Protein AF-A0A3M1E699-F1 (afdb_monomer_lite)

Sequence (79 aa):
MKDIGFLRHLLRPLASRKVRVALATVLAAYAAEFGLNAGEELILTILGVGVALILGIAHEDAGKAARGAPLPEPLRERP

Structure (mmCIF, N/CA/C/O backbone):
data_AF-A0A3M1E699-F1
#
_entry.id   AF-A0A3M1E699-F1
#
loop_
_atom_site.group_PDB
_atom_site.id
_atom_site.type_symbol
_atom_site.label_atom_id
_atom_site.label_alt_id
_atom_site.label_comp_id
_atom_site.label_asym_id
_atom_site.label_entity_id
_atom_site.label_seq_id
_atom_site.pdbx_PDB_ins_code
_atom_site.Cartn_x
_atom_site.Cartn_y
_atom_site.Cartn_z
_atom_site.occupancy
_atom_site.B_iso_or_equiv
_atom_site.auth_seq_id
_atom_site.auth_comp_id
_atom_site.auth_asym_id
_atom_site.auth_atom_id
_atom_site.pdbx_PDB_model_num
ATOM 1 N N . MET A 1 1 ? -19.837 -7.333 -28.461 1.00 53.38 1 MET A N 1
ATOM 2 C CA . MET A 1 1 ? -18.407 -7.740 -28.440 1.00 53.38 1 MET A CA 1
ATOM 3 C C . MET A 1 1 ? -17.436 -6.542 -28.396 1.00 53.38 1 MET A C 1
ATOM 5 O O . MET A 1 1 ? -16.286 -6.686 -28.787 1.00 53.38 1 MET A O 1
ATOM 9 N N . LYS A 1 2 ? -17.863 -5.369 -27.887 1.00 61.41 2 LYS A N 1
ATOM 10 C CA . LYS A 1 2 ? -17.003 -4.196 -27.600 1.00 61.41 2 LYS A CA 1
ATOM 11 C C . LYS A 1 2 ? -16.527 -4.186 -26.133 1.00 61.41 2 LYS A C 1
ATOM 13 O O . LYS A 1 2 ? -15.488 -3.615 -25.819 1.00 61.41 2 LYS A O 1
ATOM 18 N N . ASP A 1 3 ? -17.247 -4.891 -25.264 1.00 66.69 3 ASP A N 1
ATOM 19 C CA . ASP A 1 3 ? -17.139 -4.808 -23.801 1.00 66.69 3 ASP A CA 1
ATOM 20 C C . ASP A 1 3 ? -15.878 -5.471 -23.234 1.00 66.69 3 ASP A C 1
ATOM 22 O O . ASP A 1 3 ? -15.261 -4.967 -22.298 1.00 66.69 3 ASP A O 1
ATOM 26 N N . ILE A 1 4 ? -15.427 -6.568 -23.849 1.00 74.06 4 ILE A N 1
ATOM 27 C CA . ILE A 1 4 ? -14.258 -7.334 -23.382 1.00 74.06 4 ILE A CA 1
ATOM 28 C C . ILE A 1 4 ? -12.967 -6.515 -23.537 1.00 74.06 4 ILE A C 1
ATOM 30 O O . ILE A 1 4 ? -12.084 -6.562 -22.678 1.00 74.06 4 ILE A O 1
ATOM 34 N N . GLY A 1 5 ? -12.862 -5.732 -24.617 1.00 76.94 5 GLY A N 1
ATOM 35 C CA . GLY A 1 5 ? -11.712 -4.860 -24.863 1.00 76.94 5 GLY A CA 1
ATOM 36 C C . GLY A 1 5 ? -11.610 -3.730 -23.838 1.00 76.94 5 GLY A C 1
ATOM 37 O O . GLY A 1 5 ? -10.520 -3.456 -23.335 1.00 76.94 5 GLY A O 1
ATOM 38 N N . PHE A 1 6 ? -12.748 -3.131 -23.477 1.00 83.00 6 PHE A N 1
ATOM 39 C CA . PHE A 1 6 ? -12.825 -2.078 -22.465 1.00 83.00 6 PHE A CA 1
ATOM 40 C C . PHE A 1 6 ? -12.502 -2.610 -21.062 1.00 83.00 6 PHE A C 1
ATOM 42 O O . PHE A 1 6 ? -11.651 -2.048 -20.373 1.00 83.00 6 PHE A O 1
ATOM 49 N N . LEU A 1 7 ? -13.081 -3.753 -20.675 1.00 82.88 7 LEU A N 1
ATOM 50 C CA . LEU A 1 7 ? -12.829 -4.382 -19.376 1.00 82.88 7 LEU A CA 1
ATOM 51 C C . LEU A 1 7 ? -11.350 -4.755 -19.196 1.00 82.88 7 LEU A C 1
ATOM 53 O O . LEU A 1 7 ? -10.752 -4.49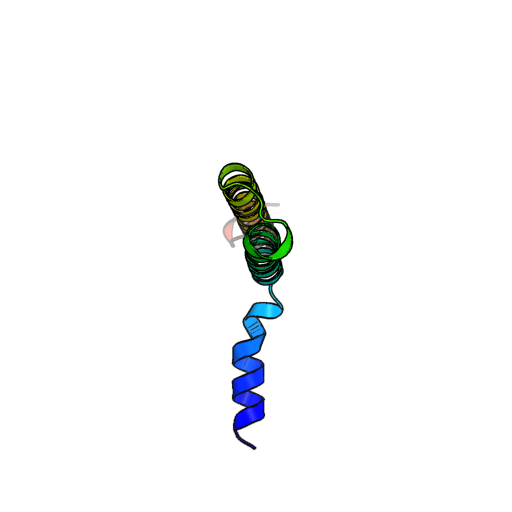2 -18.155 1.00 82.88 7 LEU A O 1
ATOM 57 N N . ARG A 1 8 ? -10.713 -5.302 -20.237 1.00 80.38 8 ARG A N 1
ATOM 58 C CA . ARG A 1 8 ? -9.283 -5.639 -20.199 1.00 80.38 8 ARG A CA 1
ATOM 59 C C . ARG A 1 8 ? -8.394 -4.401 -20.061 1.00 80.38 8 ARG A C 1
ATOM 61 O O . ARG A 1 8 ? -7.345 -4.474 -19.424 1.00 80.38 8 ARG A O 1
ATOM 68 N N . HIS A 1 9 ? -8.797 -3.272 -20.643 1.00 79.44 9 HIS A N 1
ATOM 69 C CA . HIS A 1 9 ? -8.074 -2.011 -20.501 1.00 79.44 9 HIS A CA 1
ATOM 70 C C . HIS A 1 9 ? -8.257 -1.400 -19.106 1.00 79.44 9 HIS A C 1
ATOM 72 O O . HIS A 1 9 ? -7.303 -0.868 -18.547 1.00 79.44 9 HIS A O 1
ATOM 78 N N . LEU A 1 10 ? -9.441 -1.551 -18.511 1.00 80.94 10 LEU A N 1
ATOM 79 C CA . LEU A 1 10 ? -9.729 -1.088 -17.154 1.00 80.94 10 LEU A CA 1
ATOM 80 C C . LEU A 1 10 ? -9.013 -1.919 -16.077 1.00 80.94 10 LEU A C 1
ATOM 82 O O . LEU A 1 10 ? -8.603 -1.375 -15.059 1.00 80.94 10 LEU A O 1
ATOM 86 N N . LEU A 1 11 ? -8.809 -3.221 -16.313 1.00 85.94 11 LEU A N 1
ATOM 87 C CA . LEU A 1 11 ? -8.095 -4.120 -15.395 1.00 85.94 11 LEU A CA 1
ATOM 88 C C . LEU A 1 11 ? -6.569 -4.124 -15.603 1.00 85.94 11 LEU A C 1
ATOM 90 O O . LEU A 1 11 ? -5.842 -4.657 -14.767 1.00 85.94 11 LEU A O 1
ATOM 94 N N . ARG A 1 12 ? -6.041 -3.515 -16.675 1.00 84.12 12 ARG A N 1
ATOM 95 C CA . ARG A 1 12 ? -4.584 -3.396 -16.910 1.00 84.12 12 ARG A CA 1
ATOM 96 C C . ARG A 1 12 ? -3.798 -2.842 -15.711 1.00 84.12 12 ARG A C 1
ATOM 98 O O . ARG A 1 12 ? -2.736 -3.397 -15.423 1.00 84.12 12 ARG A O 1
ATOM 105 N N . PRO A 1 13 ? -4.273 -1.807 -14.993 1.00 83.75 13 PRO A N 1
ATOM 106 C CA . PRO A 1 13 ? -3.589 -1.287 -13.813 1.00 83.75 13 PRO A CA 1
ATOM 107 C C . PRO A 1 13 ? -3.394 -2.338 -12.713 1.00 83.75 13 PRO A C 1
ATOM 109 O O . PRO A 1 13 ? -2.363 -2.316 -12.047 1.00 83.75 13 PRO A O 1
ATOM 112 N N . LEU A 1 14 ? -4.310 -3.306 -12.565 1.00 82.69 14 LEU A N 1
ATOM 113 C CA . LEU A 1 14 ? -4.216 -4.374 -11.556 1.00 82.69 14 LEU A CA 1
ATOM 114 C C . LEU A 1 14 ? -3.033 -5.322 -11.784 1.00 82.69 14 LEU A C 1
ATOM 116 O O . LEU A 1 14 ? -2.600 -5.999 -10.854 1.00 82.69 14 LEU A O 1
ATOM 120 N N . ALA A 1 15 ? -2.459 -5.366 -12.990 1.00 86.25 15 ALA A N 1
ATOM 121 C CA . ALA A 1 15 ? -1.223 -6.111 -13.219 1.00 86.25 15 ALA A CA 1
ATOM 122 C C . ALA A 1 15 ? -0.037 -5.494 -12.448 1.00 86.25 15 ALA A C 1
ATOM 124 O O . ALA A 1 15 ? 0.890 -6.199 -12.029 1.00 86.25 15 ALA A O 1
ATOM 125 N N . SER A 1 16 ? -0.081 -4.180 -12.207 1.00 89.50 16 SER A N 1
ATOM 126 C CA . SER A 1 16 ? 0.977 -3.440 -11.530 1.00 89.50 16 SER A CA 1
ATOM 127 C C . SER A 1 16 ? 1.068 -3.814 -10.050 1.00 89.50 16 SER A C 1
ATOM 129 O O . SER A 1 16 ? 0.073 -3.833 -9.325 1.00 89.50 16 SER A O 1
ATOM 131 N N . ARG A 1 17 ? 2.286 -4.105 -9.577 1.00 91.75 17 ARG A N 1
ATOM 132 C CA . ARG A 1 17 ? 2.536 -4.510 -8.185 1.00 91.75 17 ARG A CA 1
ATOM 133 C C . ARG A 1 17 ? 2.124 -3.415 -7.198 1.00 91.75 17 ARG A C 1
ATOM 135 O O . ARG A 1 17 ? 1.405 -3.704 -6.251 1.00 91.7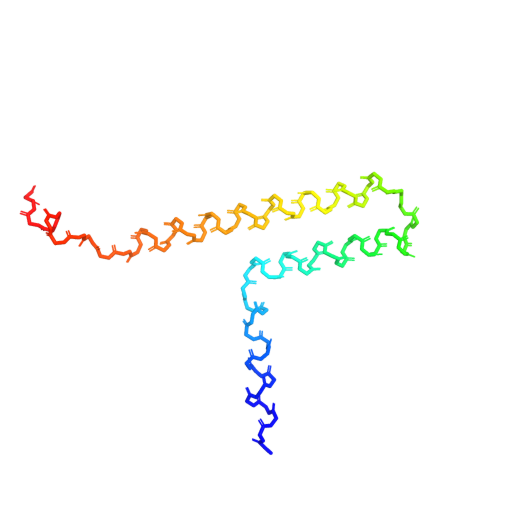5 17 ARG A O 1
ATOM 142 N N . LYS A 1 18 ? 2.495 -2.161 -7.474 1.00 93.75 18 LYS A N 1
ATOM 143 C CA . LYS A 1 18 ? 2.120 -0.991 -6.662 1.00 93.75 18 LYS A CA 1
ATOM 144 C C . LYS A 1 18 ? 0.607 -0.796 -6.546 1.00 93.75 18 LYS A C 1
ATOM 146 O O . LYS A 1 18 ? 0.120 -0.488 -5.468 1.00 93.75 18 LYS A O 1
ATOM 151 N N . VAL A 1 19 ? -0.144 -1.051 -7.621 1.00 94.38 19 VAL A N 1
ATOM 152 C CA . VAL A 1 19 ? -1.613 -0.942 -7.609 1.00 94.38 19 VAL A CA 1
ATOM 153 C C . VAL A 1 19 ? -2.230 -2.037 -6.741 1.00 94.38 19 VAL A C 1
ATOM 155 O O . VAL A 1 19 ? -3.118 -1.753 -5.945 1.00 94.38 19 VAL A O 1
ATOM 158 N N . ARG A 1 20 ? -1.733 -3.277 -6.834 1.00 95.75 20 ARG A N 1
ATOM 159 C CA . ARG A 1 20 ? -2.197 -4.372 -5.967 1.00 95.75 20 ARG A CA 1
ATOM 160 C C . ARG A 1 20 ? -1.921 -4.105 -4.493 1.00 95.75 20 ARG A C 1
ATOM 162 O O . ARG A 1 20 ? -2.790 -4.370 -3.673 1.00 95.75 20 ARG A O 1
ATOM 169 N N . VAL A 1 21 ? -0.749 -3.559 -4.166 1.00 96.88 21 VAL A N 1
ATOM 170 C CA . VAL A 1 21 ? -0.419 -3.181 -2.784 1.00 96.88 21 VAL A CA 1
ATOM 171 C C . VAL A 1 21 ? -1.316 -2.042 -2.306 1.00 96.88 21 VAL A C 1
ATOM 173 O O . VAL A 1 21 ? -1.883 -2.160 -1.230 1.00 96.88 21 VAL A O 1
ATOM 176 N N . ALA A 1 22 ? -1.541 -1.007 -3.122 1.00 97.12 22 ALA A N 1
ATOM 177 C CA . ALA A 1 22 ? -2.461 0.079 -2.782 1.00 97.12 22 ALA A CA 1
ATOM 178 C C . ALA A 1 22 ? -3.877 -0.423 -2.472 1.00 97.12 22 ALA A C 1
ATOM 180 O O . ALA A 1 22 ? -4.461 -0.047 -1.459 1.00 97.12 22 ALA A O 1
ATOM 181 N N . LEU A 1 23 ? -4.406 -1.322 -3.304 1.00 96.75 23 LEU A N 1
ATOM 182 C CA . LEU A 1 23 ? -5.708 -1.936 -3.056 1.00 96.75 23 LEU A CA 1
ATOM 183 C C . LEU A 1 23 ? -5.708 -2.780 -1.783 1.00 96.75 23 LEU A C 1
ATOM 185 O O . LEU A 1 23 ? -6.632 -2.660 -0.987 1.00 96.75 23 LEU A O 1
ATOM 189 N N . ALA A 1 24 ? -4.673 -3.592 -1.559 1.00 97.38 24 ALA A N 1
ATOM 190 C CA . ALA A 1 24 ? -4.555 -4.388 -0.341 1.00 97.38 24 ALA A CA 1
ATOM 191 C C . ALA A 1 24 ? -4.510 -3.507 0.918 1.00 97.38 24 ALA A C 1
ATOM 193 O O . ALA A 1 24 ? -5.173 -3.830 1.897 1.00 97.38 24 ALA A O 1
ATOM 194 N N . THR A 1 25 ? -3.797 -2.377 0.884 1.00 97.88 25 THR A N 1
ATOM 195 C CA . THR A 1 25 ? -3.755 -1.403 1.984 1.00 97.88 25 THR A CA 1
ATOM 196 C C . THR A 1 25 ? -5.136 -0.832 2.283 1.00 97.88 25 THR A C 1
ATOM 198 O O . THR A 1 25 ? -5.554 -0.838 3.437 1.00 97.88 25 THR A O 1
ATOM 201 N N . VAL A 1 26 ? -5.857 -0.364 1.261 1.00 97.00 26 VAL A N 1
ATOM 202 C CA . VAL A 1 26 ? -7.195 0.217 1.448 1.00 97.00 26 VAL A CA 1
ATOM 203 C C . VAL A 1 26 ? -8.175 -0.832 1.968 1.00 97.00 26 VAL A C 1
ATOM 205 O O . VAL A 1 26 ? -8.914 -0.564 2.910 1.00 97.00 26 VAL A O 1
ATOM 208 N N . LEU A 1 27 ? -8.151 -2.045 1.409 1.00 97.19 27 LEU A N 1
ATOM 209 C CA . LEU A 1 27 ? -9.001 -3.145 1.867 1.00 97.19 27 LEU A CA 1
ATOM 210 C C . LEU A 1 27 ? -8.676 -3.560 3.306 1.00 97.19 27 LEU A C 1
ATOM 212 O O . LEU A 1 27 ? -9.593 -3.839 4.071 1.00 97.19 27 LEU A O 1
ATOM 216 N N . ALA A 1 28 ? -7.398 -3.574 3.691 1.00 96.69 28 ALA A N 1
ATOM 217 C CA . ALA A 1 28 ? -6.984 -3.879 5.057 1.00 96.69 28 ALA A CA 1
ATOM 218 C C . ALA A 1 28 ? -7.425 -2.793 6.046 1.00 96.69 28 ALA A C 1
ATOM 220 O O . ALA A 1 28 ? -7.939 -3.125 7.109 1.00 96.69 28 ALA A O 1
ATOM 221 N N . ALA A 1 29 ? -7.275 -1.513 5.691 1.00 96.38 29 ALA A N 1
ATOM 222 C CA . ALA A 1 29 ? -7.748 -0.396 6.508 1.00 96.38 29 ALA A CA 1
ATOM 223 C C . ALA A 1 29 ? -9.272 -0.454 6.693 1.00 96.38 29 ALA A C 1
ATOM 225 O O . ALA A 1 29 ? -9.759 -0.373 7.816 1.00 96.38 29 ALA A O 1
ATOM 226 N N . TYR A 1 30 ? -10.008 -0.709 5.608 1.00 95.69 30 TYR A N 1
ATOM 227 C CA . TYR A 1 30 ? -11.460 -0.872 5.648 1.00 95.69 30 TYR A CA 1
ATOM 228 C C . TYR A 1 30 ? -11.886 -2.078 6.497 1.00 95.69 30 TYR A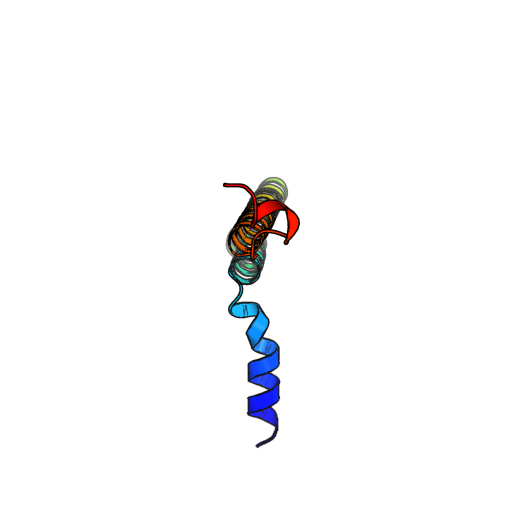 C 1
ATOM 230 O O . TYR A 1 30 ? -12.797 -1.981 7.313 1.00 95.69 30 TYR A O 1
ATOM 238 N N . ALA A 1 31 ? -11.213 -3.223 6.355 1.00 95.19 31 ALA A N 1
ATOM 239 C CA . ALA A 1 31 ? -11.491 -4.402 7.171 1.00 95.19 31 ALA A CA 1
ATOM 240 C C . ALA A 1 31 ? -11.165 -4.173 8.656 1.00 95.19 31 ALA A C 1
ATOM 242 O O . ALA A 1 31 ? -11.882 -4.676 9.521 1.00 95.19 31 ALA A O 1
ATOM 243 N N . ALA A 1 32 ? -10.115 -3.408 8.962 1.00 93.50 32 ALA A N 1
ATOM 244 C CA . ALA A 1 32 ? -9.771 -3.045 10.331 1.00 93.50 32 ALA A CA 1
ATOM 245 C C . ALA A 1 32 ? -10.842 -2.134 10.952 1.00 93.50 32 ALA A C 1
ATOM 247 O O . ALA A 1 32 ? -11.299 -2.413 12.058 1.00 93.50 32 ALA A O 1
ATOM 248 N N . GLU A 1 33 ? -11.286 -1.104 10.228 1.00 92.44 33 GLU A N 1
ATOM 249 C CA . GLU A 1 33 ? -12.329 -0.174 10.676 1.00 92.44 33 GLU A CA 1
ATOM 250 C C . GLU A 1 33 ? -13.687 -0.873 10.849 1.00 92.44 33 GLU A C 1
ATOM 252 O O . GLU A 1 33 ? -14.252 -0.877 11.939 1.00 92.44 33 GLU A O 1
ATOM 257 N N . PHE A 1 34 ? -14.194 -1.531 9.802 1.00 88.50 34 PHE A N 1
ATOM 258 C CA . PHE A 1 34 ? -15.561 -2.067 9.784 1.00 88.50 34 PHE A CA 1
ATOM 259 C C . PHE A 1 34 ? -15.684 -3.501 10.317 1.00 88.50 34 PHE A C 1
ATOM 261 O O . PHE A 1 34 ? -16.751 -3.888 10.787 1.00 88.50 34 PHE A O 1
ATOM 268 N N . GLY A 1 35 ? -14.628 -4.313 10.225 1.00 80.38 35 GLY A N 1
ATOM 269 C CA . GLY A 1 35 ? -14.656 -5.727 10.621 1.00 80.38 35 GLY A CA 1
ATOM 270 C C . GLY A 1 35 ? -14.128 -5.992 12.030 1.00 80.38 35 GLY A C 1
ATOM 271 O O . GLY A 1 35 ? -14.587 -6.924 12.686 1.00 80.38 35 GLY A O 1
ATOM 272 N N . LEU A 1 36 ? -13.173 -5.181 12.495 1.00 87.12 36 LEU A N 1
ATOM 273 C CA . LEU A 1 36 ? -12.514 -5.348 13.797 1.00 87.12 36 LEU A CA 1
ATOM 274 C C . LEU A 1 36 ? -12.754 -4.169 14.752 1.00 87.12 36 LEU A C 1
ATOM 276 O O . LEU A 1 36 ? -12.286 -4.22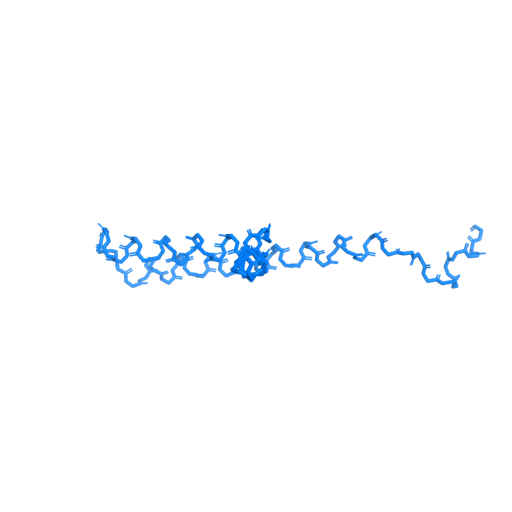1 15.888 1.00 87.12 36 LEU A O 1
ATOM 280 N N . ASN A 1 37 ? -13.481 -3.133 14.311 1.00 89.50 37 ASN A N 1
ATOM 281 C CA . ASN A 1 37 ? -13.720 -1.892 15.055 1.00 89.50 37 ASN A CA 1
ATOM 282 C C . ASN A 1 37 ? -12.418 -1.277 15.601 1.00 89.50 37 ASN A C 1
ATOM 284 O O . ASN A 1 37 ? -12.336 -0.845 16.753 1.00 89.50 37 ASN A O 1
ATOM 288 N N . ALA A 1 38 ? -11.365 -1.325 14.782 1.00 92.62 38 ALA A N 1
ATOM 289 C CA . ALA A 1 38 ? -10.057 -0.796 15.121 1.00 92.62 38 ALA A CA 1
ATOM 290 C C . ALA A 1 38 ? -10.102 0.726 15.304 1.00 92.62 38 ALA A C 1
ATOM 292 O O . ALA A 1 38 ? -10.797 1.431 14.576 1.00 92.62 38 ALA A O 1
ATOM 293 N N . GLY A 1 39 ? -9.305 1.235 16.245 1.00 95.19 39 GLY A N 1
ATOM 294 C CA . GLY A 1 39 ? -9.161 2.673 16.454 1.00 95.19 39 GLY A CA 1
ATOM 295 C C . GLY A 1 39 ? -8.474 3.383 15.283 1.00 95.19 39 GLY A C 1
ATOM 296 O O . GLY A 1 39 ? -7.699 2.780 14.535 1.00 95.19 39 GLY A O 1
ATOM 297 N N . GLU A 1 40 ? -8.710 4.692 15.178 1.00 95.69 40 GLU A N 1
ATOM 298 C CA . GLU A 1 40 ? -8.150 5.570 14.141 1.00 95.69 40 GLU A CA 1
ATOM 299 C C . GLU A 1 40 ? -6.620 5.458 14.029 1.00 95.69 40 GLU A C 1
ATOM 301 O O . GLU A 1 40 ? -6.079 5.382 12.928 1.00 95.69 40 GLU A O 1
ATOM 306 N N . GLU A 1 41 ? -5.919 5.349 15.160 1.00 97.19 41 GLU A N 1
ATOM 307 C CA . GLU A 1 41 ? -4.463 5.172 15.205 1.00 97.19 41 GLU A CA 1
ATOM 308 C C . GLU A 1 41 ? -3.991 3.943 14.407 1.00 97.19 41 GLU A C 1
ATOM 310 O O . GLU A 1 41 ? -3.015 4.013 13.652 1.00 97.19 41 GLU A O 1
ATOM 315 N N . LEU A 1 42 ? -4.707 2.817 14.513 1.00 96.75 42 LEU A N 1
ATOM 316 C CA . LEU A 1 42 ? -4.357 1.598 13.785 1.00 96.75 42 LEU A CA 1
ATOM 317 C C . LEU A 1 42 ? -4.658 1.744 12.289 1.00 96.75 42 LEU A C 1
ATOM 319 O O . LEU A 1 42 ? -3.862 1.307 11.458 1.00 96.75 42 LEU A O 1
ATOM 323 N N . ILE A 1 43 ? -5.763 2.402 11.934 1.00 97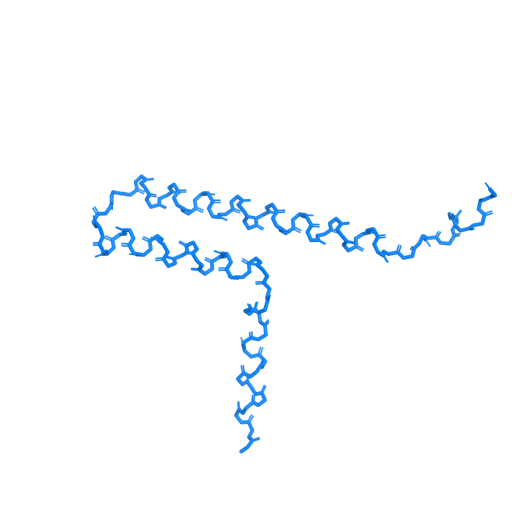.50 43 ILE A N 1
ATOM 324 C CA . ILE A 1 43 ? -6.119 2.687 10.537 1.00 97.50 43 ILE A CA 1
ATOM 325 C C . ILE A 1 43 ? -5.037 3.556 9.889 1.00 97.50 43 ILE A C 1
ATOM 327 O O . ILE A 1 43 ? -4.516 3.213 8.825 1.00 97.50 43 ILE A O 1
ATOM 331 N N . LEU A 1 44 ? -4.637 4.642 10.553 1.00 98.00 44 LEU A N 1
ATOM 332 C CA . LEU A 1 44 ? -3.576 5.532 10.082 1.00 98.00 44 LEU A CA 1
ATOM 333 C C . LEU A 1 44 ? -2.234 4.807 9.978 1.00 98.00 44 LEU A C 1
ATOM 335 O O . LEU A 1 44 ? -1.488 5.042 9.028 1.00 98.00 44 LEU A O 1
ATOM 339 N N . THR A 1 45 ? -1.949 3.877 10.889 1.00 97.88 45 THR A N 1
ATOM 340 C CA . THR A 1 45 ? -0.757 3.025 10.804 1.00 97.88 45 THR A CA 1
ATOM 341 C C . THR A 1 45 ? -0.790 2.144 9.554 1.00 97.88 45 THR A C 1
ATOM 343 O O . THR A 1 45 ? 0.185 2.112 8.803 1.00 97.88 45 THR A O 1
ATOM 346 N N . ILE A 1 46 ? -1.912 1.468 9.276 1.00 98.06 46 ILE A N 1
ATOM 347 C CA . ILE A 1 46 ? -2.077 0.638 8.070 1.00 98.06 46 ILE A CA 1
ATOM 348 C C . ILE A 1 46 ? -1.880 1.481 6.807 1.00 98.06 46 ILE A C 1
ATOM 350 O O . ILE A 1 46 ? -1.126 1.089 5.911 1.00 98.06 46 ILE A O 1
ATOM 354 N N . LEU A 1 47 ? -2.523 2.649 6.744 1.00 98.19 47 LEU A N 1
ATOM 355 C CA . LEU A 1 47 ? -2.410 3.567 5.612 1.00 98.19 47 LEU A CA 1
ATOM 356 C C . LEU A 1 47 ? -0.973 4.076 5.446 1.00 98.19 47 LEU A C 1
ATOM 358 O O . LEU A 1 47 ? -0.431 4.015 4.343 1.00 98.19 47 LEU A O 1
ATOM 362 N N . GLY A 1 48 ? -0.331 4.517 6.529 1.00 98.38 48 GLY A N 1
ATOM 363 C CA . GLY A 1 48 ? 1.041 5.024 6.520 1.00 98.38 48 GLY A CA 1
ATOM 364 C C . GLY A 1 48 ? 2.053 3.976 6.060 1.00 98.38 48 GLY A C 1
ATOM 365 O O . GLY A 1 48 ? 2.854 4.237 5.159 1.00 98.38 48 GLY A O 1
ATOM 366 N N . VAL A 1 49 ? 1.974 2.760 6.610 1.00 98.44 49 VAL A N 1
ATOM 367 C CA . VAL A 1 49 ? 2.816 1.630 6.186 1.00 98.44 49 VAL A CA 1
ATOM 368 C C . VAL A 1 49 ? 2.563 1.292 4.717 1.00 98.44 49 VAL A C 1
ATOM 370 O O . VAL A 1 49 ? 3.511 1.123 3.950 1.00 98.44 49 VAL A O 1
ATOM 373 N N . GLY A 1 50 ? 1.300 1.241 4.289 1.00 98.00 50 GLY A N 1
ATOM 374 C CA . GLY A 1 50 ? 0.952 0.972 2.897 1.00 98.00 50 GLY A CA 1
ATOM 375 C C . GLY A 1 50 ? 1.522 2.005 1.926 1.00 98.00 50 GLY A C 1
ATOM 376 O O . GLY A 1 50 ? 2.134 1.629 0.926 1.00 98.00 50 GLY A O 1
ATOM 377 N N . VAL A 1 51 ? 1.406 3.298 2.241 1.00 98.00 51 VAL A N 1
ATOM 378 C CA . VAL A 1 51 ? 1.999 4.387 1.446 1.00 98.00 51 VAL A CA 1
ATOM 379 C C . VAL A 1 51 ? 3.516 4.233 1.342 1.00 98.00 51 VAL A C 1
ATOM 381 O O . VAL A 1 51 ? 4.058 4.319 0.237 1.00 98.00 51 VAL A O 1
ATOM 384 N N . ALA A 1 52 ? 4.202 3.944 2.452 1.00 98.19 52 ALA A N 1
ATOM 385 C CA . ALA A 1 52 ? 5.648 3.732 2.454 1.00 98.19 52 ALA A CA 1
ATOM 386 C C . ALA A 1 52 ? 6.063 2.558 1.546 1.00 98.19 52 ALA A C 1
ATOM 388 O O . ALA A 1 52 ? 7.002 2.686 0.757 1.00 98.19 52 ALA A O 1
ATOM 389 N N . LEU A 1 53 ? 5.329 1.440 1.588 1.00 97.62 53 LEU A N 1
ATOM 390 C CA . LEU A 1 53 ? 5.578 0.284 0.721 1.00 97.62 53 LEU A CA 1
ATOM 391 C C . LEU A 1 53 ? 5.336 0.606 -0.760 1.00 97.62 53 LEU A C 1
ATOM 393 O O . LEU A 1 53 ? 6.149 0.241 -1.609 1.00 97.62 53 LEU A O 1
ATOM 397 N N . ILE A 1 54 ? 4.246 1.304 -1.087 1.00 96.88 54 ILE A N 1
ATOM 398 C CA . ILE A 1 54 ? 3.923 1.701 -2.467 1.00 96.88 54 ILE A CA 1
ATOM 399 C C . ILE A 1 54 ? 5.021 2.605 -3.032 1.00 96.88 54 ILE A C 1
ATOM 401 O O . ILE A 1 54 ? 5.457 2.402 -4.169 1.00 96.88 54 ILE A O 1
ATOM 405 N N . LEU A 1 55 ? 5.486 3.574 -2.237 1.00 97.00 55 LEU A N 1
ATOM 406 C CA . LEU A 1 55 ? 6.565 4.476 -2.625 1.00 97.00 55 LEU A CA 1
ATOM 407 C C . LEU A 1 55 ? 7.884 3.719 -2.823 1.00 97.00 55 LEU 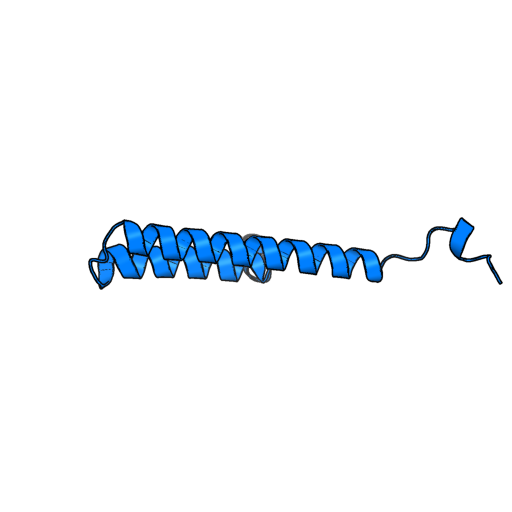A C 1
ATOM 409 O O . LEU A 1 55 ? 8.548 3.922 -3.837 1.00 97.00 55 LEU A O 1
ATOM 413 N N . GLY A 1 56 ? 8.228 2.803 -1.912 1.00 96.25 56 GLY A N 1
ATOM 414 C CA . GLY A 1 56 ? 9.408 1.945 -2.039 1.00 96.25 56 GLY A CA 1
ATOM 415 C C . GLY A 1 56 ? 9.394 1.107 -3.320 1.00 96.25 56 GLY A C 1
ATOM 416 O O . GLY A 1 56 ? 10.373 1.101 -4.063 1.00 96.25 56 GLY A O 1
ATOM 417 N N . ILE A 1 57 ? 8.255 0.482 -3.643 1.00 94.88 57 ILE A N 1
ATOM 418 C CA . ILE A 1 57 ? 8.069 -0.273 -4.895 1.00 94.88 57 ILE A CA 1
ATOM 419 C C . ILE A 1 57 ? 8.223 0.643 -6.112 1.00 94.88 57 ILE A C 1
ATOM 421 O O . ILE A 1 57 ? 8.892 0.279 -7.075 1.00 94.88 57 ILE A O 1
ATOM 425 N N . ALA A 1 58 ? 7.623 1.835 -6.085 1.00 93.00 58 ALA A N 1
ATOM 426 C CA . ALA A 1 58 ? 7.748 2.788 -7.184 1.00 93.00 58 ALA A CA 1
ATOM 427 C C . ALA A 1 58 ? 9.208 3.226 -7.399 1.00 93.00 58 ALA A C 1
ATOM 429 O O . ALA A 1 58 ? 9.646 3.351 -8.544 1.00 93.00 58 ALA A O 1
ATOM 430 N N . HIS A 1 59 ? 9.961 3.415 -6.314 1.00 94.94 59 HIS A N 1
ATOM 431 C CA . HIS A 1 59 ? 11.378 3.756 -6.366 1.00 94.94 59 HIS A CA 1
ATOM 432 C C . HIS A 1 59 ? 12.227 2.599 -6.922 1.00 94.94 59 HIS A C 1
ATOM 434 O O . HIS A 1 59 ? 13.059 2.809 -7.805 1.00 94.94 59 HIS A O 1
ATOM 440 N N . GLU A 1 60 ? 11.974 1.365 -6.477 1.00 92.31 60 GLU A N 1
ATOM 441 C CA . GLU A 1 60 ? 12.632 0.160 -7.000 1.00 92.31 60 GLU A CA 1
ATOM 442 C C . GLU A 1 60 ? 12.354 -0.039 -8.501 1.00 92.31 60 GLU A C 1
ATOM 444 O O . GLU A 1 60 ? 13.277 -0.295 -9.280 1.00 92.31 60 GLU A O 1
ATOM 449 N N . ASP A 1 61 ? 11.096 0.119 -8.923 1.00 89.50 61 ASP A N 1
ATOM 450 C CA . ASP A 1 61 ? 10.676 -0.006 -10.322 1.00 89.50 61 ASP A CA 1
ATOM 451 C C . ASP A 1 61 ? 11.370 1.040 -11.215 1.00 89.50 61 ASP A C 1
ATOM 453 O O . ASP A 1 61 ? 11.834 0.710 -12.311 1.00 89.50 61 ASP A O 1
ATOM 457 N N . ALA A 1 62 ? 11.502 2.286 -10.741 1.00 88.56 62 ALA A N 1
ATOM 458 C CA . ALA A 1 62 ? 12.233 3.339 -11.447 1.00 88.56 62 ALA A CA 1
ATOM 459 C C . ALA A 1 62 ? 13.728 3.004 -11.590 1.00 88.56 62 ALA A C 1
ATOM 461 O O . ALA A 1 62 ? 14.304 3.161 -12.669 1.00 88.56 62 ALA A O 1
ATOM 462 N N . GLY A 1 63 ? 14.346 2.468 -10.532 1.00 88.12 63 GLY A N 1
ATOM 463 C CA . GLY A 1 63 ? 15.738 2.019 -10.562 1.00 88.12 63 GLY A CA 1
ATOM 464 C C . GLY A 1 63 ? 15.983 0.875 -11.553 1.00 88.12 63 GLY A C 1
ATOM 465 O O . GLY A 1 63 ? 16.987 0.879 -12.268 1.00 88.12 63 GLY A O 1
ATOM 466 N N . LYS A 1 64 ? 15.061 -0.091 -11.654 1.00 84.31 64 LYS A N 1
ATOM 467 C CA . LYS A 1 64 ? 15.146 -1.184 -12.642 1.00 84.31 64 LYS A CA 1
ATOM 468 C C . LYS A 1 64 ? 15.035 -0.677 -14.077 1.00 84.31 64 LYS A C 1
ATOM 470 O O . LYS A 1 64 ? 15.808 -1.113 -14.927 1.00 84.31 64 LYS A O 1
ATOM 475 N N . ALA A 1 65 ? 14.116 0.253 -14.337 1.00 79.44 65 ALA A N 1
ATOM 476 C CA . ALA A 1 65 ? 13.965 0.860 -15.656 1.00 79.44 65 ALA A CA 1
ATOM 477 C C . ALA A 1 65 ? 15.243 1.599 -16.093 1.00 79.44 65 ALA A C 1
ATOM 479 O O . ALA A 1 65 ? 15.669 1.460 -17.236 1.00 79.44 65 ALA A O 1
ATOM 480 N N . ALA A 1 66 ? 15.899 2.308 -15.169 1.00 76.62 66 ALA A N 1
ATOM 481 C CA . ALA A 1 66 ? 17.149 3.011 -15.446 1.00 76.62 66 ALA A CA 1
ATOM 482 C C . ALA A 1 66 ? 18.320 2.065 -15.780 1.00 76.62 66 ALA A C 1
ATOM 484 O O . ALA A 1 66 ? 19.103 2.362 -16.674 1.00 76.62 66 ALA A O 1
ATOM 485 N N . ARG A 1 67 ? 18.434 0.904 -15.113 1.00 78.44 67 ARG A N 1
ATOM 486 C CA . ARG A 1 67 ? 19.505 -0.081 -15.390 1.00 78.44 67 ARG A CA 1
ATOM 487 C C . ARG A 1 67 ? 19.343 -0.815 -16.722 1.00 78.44 67 ARG A C 1
ATOM 489 O O . ARG A 1 67 ? 20.332 -1.280 -17.274 1.00 78.44 67 ARG A O 1
ATOM 496 N N . GLY A 1 68 ? 18.111 -0.956 -17.208 1.00 73.25 68 GLY A N 1
ATOM 497 C CA . GLY A 1 68 ? 17.821 -1.561 -18.511 1.00 73.25 68 GLY A CA 1
ATOM 498 C C . GLY A 1 68 ? 17.959 -0.593 -19.688 1.00 73.25 68 GLY A C 1
ATOM 499 O O . GLY A 1 68 ? 17.829 -1.019 -20.835 1.00 73.25 68 GLY A O 1
ATOM 500 N N . ALA A 1 69 ? 18.191 0.698 -19.427 1.00 78.19 69 ALA A N 1
ATOM 501 C CA . ALA A 1 69 ? 18.363 1.690 -20.475 1.00 78.19 69 ALA A CA 1
ATOM 502 C C . ALA A 1 69 ? 19.730 1.510 -21.160 1.00 78.19 69 ALA A C 1
ATOM 504 O O . ALA A 1 69 ? 20.739 1.323 -20.474 1.00 78.19 69 ALA A O 1
ATOM 505 N N . PRO A 1 70 ? 19.799 1.589 -22.501 1.00 78.38 70 PRO A N 1
ATOM 506 C CA . PRO A 1 70 ? 21.072 1.607 -23.203 1.00 78.38 70 PRO A CA 1
ATOM 507 C C . PRO A 1 70 ? 21.947 2.736 -22.660 1.00 78.38 70 PRO A C 1
ATOM 509 O O . PRO A 1 70 ? 21.451 3.848 -22.465 1.00 78.38 70 PRO A O 1
ATOM 512 N N . LEU A 1 71 ? 23.246 2.480 -22.478 1.00 80.50 71 LEU A N 1
ATOM 513 C CA . LEU A 1 71 ? 24.187 3.543 -22.129 1.00 80.50 71 LEU A CA 1
ATOM 514 C C . LEU A 1 71 ? 24.029 4.705 -23.128 1.00 80.50 71 LEU A C 1
ATOM 516 O O . LEU A 1 71 ? 23.900 4.441 -24.335 1.00 80.50 71 LEU A O 1
ATOM 520 N N . PRO A 1 72 ? 24.002 5.965 -22.661 1.00 81.81 72 PRO A N 1
ATOM 521 C CA . PRO A 1 72 ? 24.019 7.111 -23.556 1.00 81.81 72 PRO A CA 1
ATOM 522 C C . PRO A 1 72 ? 25.280 7.051 -24.423 1.00 81.81 72 PRO A C 1
ATOM 524 O O . PRO A 1 72 ? 26.328 6.596 -23.968 1.00 81.81 72 PRO A O 1
ATOM 527 N N . GLU A 1 73 ? 25.158 7.480 -25.680 1.00 80.94 73 GLU A N 1
ATOM 528 C CA . GLU A 1 73 ? 26.189 7.329 -26.715 1.00 80.94 73 GLU A CA 1
ATOM 529 C C . GLU A 1 73 ? 27.632 7.670 -26.272 1.00 80.94 73 GLU A C 1
ATOM 531 O O . GLU A 1 73 ? 28.507 6.833 -26.489 1.00 80.94 73 GLU A O 1
ATOM 536 N N . PRO A 1 74 ? 27.909 8.759 -25.521 1.00 80.62 74 PRO A N 1
ATOM 537 C CA . PRO A 1 74 ? 29.278 9.071 -25.088 1.00 80.62 74 PRO A CA 1
ATOM 538 C C . PRO A 1 74 ? 29.894 8.074 -24.089 1.00 80.62 74 PRO A C 1
ATOM 540 O O . PRO A 1 74 ? 31.091 8.143 -23.809 1.00 80.62 74 PRO A O 1
ATOM 543 N N . LEU A 1 75 ? 29.101 7.169 -23.507 1.00 76.75 75 LEU A N 1
ATOM 544 C CA . LEU A 1 75 ? 29.568 6.113 -22.602 1.00 76.75 75 LEU A CA 1
ATOM 545 C C . LEU A 1 75 ? 29.701 4.746 -23.291 1.00 76.75 75 LEU A C 1
ATOM 547 O O . LEU A 1 75 ? 30.225 3.828 -22.670 1.00 76.75 75 LEU A O 1
ATOM 551 N N . ARG A 1 76 ? 29.245 4.591 -24.544 1.00 75.56 76 ARG A N 1
ATOM 552 C CA . ARG A 1 76 ? 29.420 3.342 -25.313 1.00 75.56 76 ARG A CA 1
ATOM 553 C C . ARG A 1 76 ? 30.800 3.214 -25.951 1.00 75.56 76 ARG A C 1
ATOM 555 O O . ARG A 1 76 ? 31.227 2.099 -26.213 1.00 75.56 76 ARG A O 1
ATOM 562 N N . GLU A 1 77 ? 31.466 4.337 -26.204 1.00 83.00 77 GLU A N 1
ATOM 563 C CA . GLU A 1 77 ? 32.735 4.398 -26.944 1.00 83.00 77 GLU A CA 1
ATOM 564 C C . GLU A 1 77 ? 33.975 4.501 -26.043 1.00 83.00 77 GLU A C 1
ATOM 566 O O . GLU A 1 77 ? 35.094 4.606 -26.542 1.00 83.00 77 GLU A O 1
ATOM 571 N N . ARG A 1 78 ? 33.809 4.485 -24.712 1.00 74.38 78 ARG A N 1
ATOM 572 C CA . ARG A 1 78 ? 34.962 4.452 -23.804 1.00 74.38 78 ARG A CA 1
ATOM 573 C C . ARG A 1 78 ? 35.545 3.029 -23.777 1.00 74.38 78 ARG A C 1
ATOM 575 O O . ARG A 1 78 ? 34.774 2.114 -23.490 1.00 74.38 78 ARG A O 1
ATOM 582 N N . PRO A 1 79 ? 36.843 2.850 -24.095 1.00 72.19 79 PRO A N 1
ATOM 583 C CA . PRO A 1 79 ? 37.498 1.544 -24.051 1.00 72.19 79 PRO A CA 1
ATOM 584 C C . PRO A 1 79 ? 37.565 0.978 -22.629 1.00 72.19 79 PRO A C 1
ATOM 586 O O . PRO A 1 79 ? 37.600 1.783 -21.665 1.00 72.19 79 PRO A O 1
#

Foldseek 3Di:
DVVVVVVCVVCVCVVDPLSVLVVVLVVVLVCCCPVVVHDPVVSVVSVVVSVVVSVVSVVVVVVVVVVPDDDPPVVVPDD

pLDDT: mean 88.15, std 9.75, range [53.38, 98.44]

Radius of gyration: 19.6 Å; chains: 1; bounding box: 56×17×45 Å

Secondary structure (DSSP, 8-state):
--HHHHHHHHHGGGGSHHHHHHHHHHHHHHHHHHHH---HHHHHHHHHHHHHHHHHHHHHHHHHHHHTSPPPHHHHS--